Protein AF-A0AAW4NAE9-F1 (afdb_monomer)

Radius of gyration: 42.42 Å; Cα contacts (8 Å, |Δi|>4): 43; chains: 1; bounding box: 70×53×104 Å

Organism: NCBI:txid165179

Sequence (166 aa):
MVDNIEHQDKGELVTNCDRFNSLKHSTVRSYAFTEQGVAMLSTILRSETAIRVSIRIMDAFVAMRRFMVTNAEVFQRLSTMEYHQLEMQQHQQETDKRIDEVFRRLDEGNAKPKQGVFYNGQIYDAYTFVSGLIKSAKKRIVLIDNYVDETVLTLVERKSHTFRSI

Secondary structure (DSSP, 8-state):
------TTTTSTTS-S-GGGTT-SS-SS---TTSHHHHHHHHHH---HHHHHHHHHHHHHHHHHHHHHHHTHHHHHHHHHHHHHHHHHHHHHHHHHHHHHHHHHHHHHHTS--SS----TT-HHHHHHHHHHHHHH-SS-EEE--S---HHHHHHHHTS-S-EEE-

pLDDT: mean 76.43, std 14.94, range [35.16, 93.5]

Mean predicted aligned error: 18.59 Å

Foldseek 3Di:
DDDPPDPPPPPPPDDDDVVCPVPPDDPDDDPCLPLVNLVVVCVVDDDPVSVVVSVVSNVVVVVVVCVCVVCVVVVVVVVVVVVVVVVVVVVVVVVVVVVVVVVVVVVVVPPPPPDDDDDPPPVVVVLVVVLVVLVPDDDADEDDDPDDDPVNVVSNVVDDDDYDYD

Structure (mmCIF, N/CA/C/O backbone):
data_AF-A0AAW4NAE9-F1
#
_entry.id   AF-A0AAW4NAE9-F1
#
loop_
_atom_site.group_PDB
_atom_site.id
_atom_site.type_symbol
_atom_site.label_atom_id
_atom_site.label_alt_id
_atom_site.label_comp_id
_atom_site.label_asym_id
_atom_site.label_entity_id
_atom_site.label_seq_id
_atom_site.pdbx_PDB_ins_code
_atom_site.Cartn_x
_atom_site.Cartn_y
_atom_site.Cartn_z
_atom_site.occupancy
_atom_site.B_iso_or_equiv
_atom_site.auth_seq_id
_atom_site.auth_comp_id
_atom_site.auth_asym_id
_atom_site.auth_atom_id
_atom_site.pdbx_PDB_model_num
ATOM 1 N N . MET A 1 1 ? 14.616 17.924 6.876 1.00 35.16 1 MET A N 1
ATOM 2 C CA . MET A 1 1 ? 15.568 18.555 5.945 1.00 35.16 1 MET A CA 1
ATOM 3 C C . MET A 1 1 ? 15.094 18.196 4.548 1.00 35.16 1 MET A C 1
ATOM 5 O O . MET A 1 1 ? 15.427 17.137 4.040 1.00 35.16 1 MET A O 1
ATOM 9 N N . VAL A 1 2 ? 14.138 18.978 4.050 1.00 36.56 2 VAL A N 1
ATOM 10 C CA . VAL A 1 2 ? 13.490 18.806 2.745 1.00 36.56 2 VAL A CA 1
ATOM 11 C C . VAL A 1 2 ? 13.611 20.177 2.107 1.00 36.56 2 VAL A C 1
ATOM 13 O O . VAL A 1 2 ? 12.842 21.072 2.446 1.00 36.56 2 VAL A O 1
ATOM 16 N N . ASP A 1 3 ? 14.654 20.368 1.309 1.00 44.38 3 ASP A N 1
ATOM 17 C CA . ASP A 1 3 ? 14.875 21.645 0.648 1.00 44.38 3 ASP A CA 1
ATOM 18 C C . ASP A 1 3 ? 13.983 21.729 -0.591 1.00 44.38 3 ASP A C 1
ATOM 20 O O . ASP A 1 3 ? 14.026 20.886 -1.490 1.00 44.38 3 ASP A O 1
ATOM 24 N N . ASN A 1 4 ? 13.143 22.765 -0.576 1.00 44.31 4 ASN A N 1
ATOM 25 C CA . ASN A 1 4 ? 12.468 23.349 -1.723 1.00 44.31 4 ASN A CA 1
ATOM 26 C C . ASN A 1 4 ? 13.500 23.604 -2.827 1.00 44.31 4 ASN A C 1
ATOM 28 O O . ASN A 1 4 ? 14.261 24.566 -2.747 1.00 44.31 4 ASN A O 1
ATOM 32 N N . ILE A 1 5 ? 13.505 22.786 -3.877 1.00 53.72 5 ILE A N 1
ATOM 33 C CA . ILE A 1 5 ? 14.176 23.161 -5.122 1.00 53.72 5 ILE A CA 1
ATOM 34 C C . ILE A 1 5 ? 13.211 24.080 -5.867 1.00 53.72 5 ILE A C 1
ATOM 36 O O . ILE A 1 5 ? 12.229 23.644 -6.474 1.00 53.72 5 ILE A O 1
ATOM 40 N N . GLU A 1 6 ? 13.466 25.375 -5.707 1.00 48.19 6 GLU A N 1
ATOM 41 C CA . GLU A 1 6 ? 12.762 26.474 -6.345 1.00 48.19 6 GLU A CA 1
ATOM 42 C C . GLU A 1 6 ? 12.695 26.321 -7.868 1.00 48.19 6 GLU A C 1
ATOM 44 O O . GLU A 1 6 ? 13.576 25.799 -8.547 1.00 48.19 6 GLU A O 1
ATOM 49 N N . HIS A 1 7 ? 11.600 26.848 -8.403 1.00 52.97 7 HIS A N 1
ATOM 50 C CA . HIS A 1 7 ? 11.181 26.874 -9.799 1.00 52.97 7 HIS A CA 1
ATOM 51 C C . HIS A 1 7 ? 12.111 27.646 -10.772 1.00 52.97 7 HIS A C 1
ATOM 53 O O . HIS A 1 7 ? 11.661 28.006 -11.862 1.00 52.97 7 HIS A O 1
ATOM 59 N N . GLN A 1 8 ? 13.375 27.909 -10.427 1.00 46.94 8 GLN A N 1
ATOM 60 C CA . GLN A 1 8 ? 14.266 28.793 -11.193 1.00 46.94 8 GLN A CA 1
ATOM 61 C C . GLN A 1 8 ? 15.059 28.103 -12.319 1.00 46.94 8 GLN A C 1
ATOM 63 O O . GLN A 1 8 ? 15.315 28.734 -13.341 1.00 46.94 8 GLN A O 1
ATOM 68 N N . ASP A 1 9 ? 15.321 26.797 -12.237 1.00 46.34 9 ASP A N 1
ATOM 69 C CA . ASP A 1 9 ? 16.264 26.132 -13.162 1.00 46.34 9 ASP A CA 1
ATOM 70 C C . ASP A 1 9 ? 15.646 25.584 -14.463 1.00 46.34 9 ASP A C 1
ATOM 72 O O . ASP A 1 9 ? 16.323 24.977 -15.293 1.00 46.34 9 ASP A O 1
ATOM 76 N N . LYS A 1 10 ? 14.346 25.794 -14.704 1.00 50.16 10 LYS A N 1
ATOM 77 C CA . LYS A 1 10 ? 13.688 25.291 -15.931 1.00 50.16 10 LYS A CA 1
ATOM 78 C C . LYS A 1 10 ? 13.900 26.178 -17.162 1.00 50.16 10 LYS A C 1
ATOM 80 O O . LYS A 1 10 ? 13.546 25.760 -18.263 1.00 50.16 10 LYS A O 1
ATOM 85 N N . GLY A 1 11 ? 14.429 27.390 -16.986 1.00 48.31 11 GLY A N 1
ATOM 86 C CA . GLY A 1 11 ? 14.621 28.356 -18.071 1.00 48.31 11 GLY A CA 1
ATOM 87 C C . GLY A 1 11 ? 15.892 28.140 -18.892 1.00 48.31 11 GLY A C 1
ATOM 88 O O . GLY A 1 11 ? 15.927 28.516 -20.058 1.00 48.31 11 GLY A O 1
ATOM 89 N N . GLU A 1 12 ? 16.920 27.515 -18.316 1.00 49.78 12 GLU A N 1
ATOM 90 C CA . GLU A 1 12 ? 18.261 27.502 -18.918 1.00 49.78 12 GLU A CA 1
ATOM 91 C C . GLU A 1 12 ? 18.504 26.309 -19.861 1.00 49.78 12 GLU A C 1
ATOM 93 O O . GLU A 1 12 ? 19.394 26.339 -20.707 1.00 49.78 12 GLU A O 1
ATOM 98 N N . LEU A 1 13 ? 17.664 25.270 -19.785 1.00 49.38 13 LEU A N 1
ATOM 99 C CA . LEU A 1 13 ? 17.798 24.053 -20.599 1.00 49.38 13 LEU A CA 1
ATOM 100 C C . LEU A 1 13 ? 17.072 24.110 -21.954 1.00 49.38 13 LEU A C 1
ATOM 102 O O . LEU A 1 13 ? 17.145 23.154 -22.727 1.00 49.38 13 LEU A O 1
ATOM 106 N N . VAL A 1 14 ? 16.393 25.215 -22.278 1.00 45.47 14 VAL A N 1
ATOM 107 C CA . VAL A 1 14 ? 15.708 25.395 -23.567 1.00 45.47 14 VAL A CA 1
ATOM 108 C C . VAL A 1 14 ? 16.379 26.521 -24.351 1.00 45.47 14 VAL A C 1
ATOM 110 O O . VAL A 1 14 ? 15.967 27.671 -24.321 1.00 45.47 14 VAL A O 1
ATOM 113 N N . THR A 1 15 ? 17.465 26.140 -25.021 1.00 48.53 15 THR A N 1
ATOM 114 C CA . THR A 1 15 ? 18.080 26.728 -26.224 1.00 48.53 15 THR A CA 1
ATOM 115 C C . THR A 1 15 ? 17.539 28.076 -26.729 1.00 48.53 15 THR A C 1
ATOM 117 O O . THR A 1 15 ? 16.381 28.173 -27.131 1.00 48.53 15 THR A O 1
ATOM 120 N N . ASN A 1 16 ? 18.461 29.038 -26.869 1.00 50.03 16 ASN A N 1
ATOM 121 C CA . ASN A 1 16 ? 18.455 30.193 -27.781 1.00 50.03 16 ASN A CA 1
ATOM 122 C C . ASN A 1 16 ? 17.677 29.919 -29.087 1.00 50.03 16 ASN A C 1
ATOM 124 O O . ASN A 1 16 ? 18.217 29.377 -30.052 1.00 50.03 16 ASN A O 1
ATOM 128 N N . CYS A 1 17 ? 16.386 30.238 -29.084 1.00 54.44 17 CYS A N 1
ATOM 129 C CA . CYS A 1 17 ? 15.468 30.092 -30.206 1.00 54.44 17 CYS A CA 1
ATOM 130 C C . CYS A 1 17 ? 14.384 31.177 -30.097 1.00 54.44 17 CYS A C 1
ATOM 132 O O . CYS A 1 17 ? 13.198 30.891 -29.924 1.00 54.44 17 CYS A O 1
ATOM 134 N N . ASP A 1 18 ? 14.791 32.441 -30.232 1.00 57.69 18 ASP A N 1
ATOM 135 C CA . ASP A 1 18 ? 13.933 33.631 -30.067 1.00 57.69 18 ASP A CA 1
ATOM 136 C C . ASP A 1 18 ? 12.704 33.658 -31.002 1.00 57.69 18 ASP A C 1
ATOM 138 O O . ASP A 1 18 ? 11.730 34.376 -30.766 1.00 57.69 18 ASP A O 1
ATOM 142 N N . ARG A 1 19 ? 12.714 32.831 -32.058 1.00 53.41 19 ARG A N 1
ATOM 143 C CA . ARG A 1 19 ? 11.634 32.690 -33.048 1.00 53.41 19 ARG A CA 1
ATOM 144 C C . ARG A 1 19 ? 10.390 31.954 -32.520 1.00 53.41 19 ARG A C 1
ATOM 146 O O . ARG A 1 19 ? 9.334 32.072 -33.133 1.00 53.41 19 ARG A O 1
ATOM 153 N N . PHE A 1 20 ? 10.472 31.226 -31.403 1.00 54.12 20 PHE A N 1
ATOM 154 C CA . PHE A 1 20 ? 9.344 30.448 -30.856 1.00 54.12 20 PHE A CA 1
ATOM 155 C C . PHE A 1 20 ? 8.711 31.057 -29.595 1.00 54.12 20 PHE A C 1
ATOM 157 O O . PHE A 1 20 ? 7.967 30.376 -28.894 1.00 54.12 20 PHE A O 1
ATOM 164 N N . ASN A 1 21 ? 8.928 32.347 -29.317 1.00 58.00 21 ASN A N 1
ATOM 165 C CA . ASN A 1 21 ? 8.384 33.010 -28.121 1.00 58.00 21 ASN A CA 1
ATOM 166 C C . ASN A 1 21 ? 6.847 32.912 -27.972 1.00 58.00 21 ASN A C 1
ATOM 168 O O . ASN A 1 21 ? 6.346 32.897 -26.848 1.00 58.00 21 ASN A O 1
ATOM 172 N N . SER A 1 22 ? 6.093 32.797 -29.074 1.00 60.91 22 SER A N 1
ATOM 173 C CA . SER A 1 22 ? 4.632 32.589 -29.058 1.00 60.91 22 SER A CA 1
ATOM 174 C C . SER A 1 22 ? 4.200 31.119 -28.935 1.00 60.91 22 SER A C 1
ATOM 176 O O . SER A 1 22 ? 3.030 30.841 -28.683 1.00 60.91 22 SER A O 1
ATOM 178 N N . LEU A 1 23 ? 5.130 30.174 -29.083 1.00 61.47 23 LEU A N 1
ATOM 179 C CA . LEU A 1 23 ? 4.923 28.727 -29.033 1.00 61.47 23 LEU A CA 1
ATOM 180 C C . LEU A 1 23 ? 5.867 28.137 -27.979 1.00 61.47 23 LEU A C 1
ATOM 182 O O . LEU A 1 23 ? 6.747 27.336 -28.284 1.00 61.47 23 LEU A O 1
ATOM 186 N N . LYS A 1 24 ? 5.678 28.532 -26.710 1.00 57.28 24 LYS A N 1
ATOM 187 C CA . LYS A 1 24 ? 6.427 27.966 -25.567 1.00 57.28 24 LYS A CA 1
ATOM 188 C C . LYS A 1 24 ? 6.302 26.441 -25.468 1.00 57.28 24 LYS A C 1
ATOM 190 O O . LYS A 1 24 ? 7.166 25.789 -24.889 1.00 57.28 24 LYS A O 1
ATOM 195 N N . HIS A 1 25 ? 5.245 25.874 -26.049 1.00 61.31 25 HIS A N 1
ATOM 196 C CA . HIS A 1 25 ? 5.023 24.440 -26.135 1.00 61.31 25 HIS A CA 1
ATOM 197 C C . HIS A 1 25 ? 4.559 24.055 -27.537 1.00 61.31 25 HIS A C 1
ATOM 199 O O . HIS A 1 25 ? 3.775 24.765 -28.167 1.00 61.31 25 HIS A O 1
ATOM 205 N N . SER A 1 26 ? 5.029 22.902 -28.009 1.00 61.78 26 SER A N 1
ATOM 206 C CA . SER A 1 26 ? 4.517 22.297 -29.233 1.00 61.78 26 SER A CA 1
ATOM 207 C C . SER A 1 26 ? 3.073 21.840 -29.014 1.00 61.78 26 SER A C 1
ATOM 209 O O . SER A 1 26 ? 2.805 21.062 -28.099 1.00 61.78 26 SER A O 1
ATOM 211 N N . THR A 1 27 ? 2.153 22.265 -29.883 1.00 68.75 27 THR A N 1
ATOM 212 C CA . THR A 1 27 ? 0.762 21.769 -29.925 1.00 68.75 27 THR A CA 1
ATOM 213 C C . THR A 1 27 ? 0.697 20.273 -30.266 1.00 68.75 27 THR A C 1
ATOM 215 O O . THR A 1 27 ? -0.316 19.619 -30.038 1.00 68.75 27 THR A O 1
ATOM 218 N N . VAL A 1 28 ? 1.787 19.714 -30.807 1.00 69.06 28 VAL A N 1
ATOM 219 C CA . VAL A 1 28 ? 1.905 18.307 -31.205 1.00 69.06 28 VAL A CA 1
ATOM 220 C C . VAL A 1 28 ? 2.945 17.603 -30.337 1.00 69.06 28 VAL A C 1
ATOM 222 O O . VAL A 1 28 ? 4.031 18.131 -30.083 1.00 69.06 28 VAL A O 1
ATOM 225 N N . ARG A 1 29 ? 2.641 16.379 -29.899 1.00 67.75 29 ARG A N 1
ATOM 226 C CA . ARG A 1 29 ? 3.590 15.537 -29.163 1.00 67.75 29 ARG A CA 1
ATOM 227 C C . ARG A 1 29 ? 4.809 15.241 -30.047 1.00 67.75 29 ARG A C 1
ATOM 229 O O . ARG A 1 29 ? 4.655 14.770 -31.169 1.00 67.75 29 ARG A O 1
ATOM 236 N N . SER A 1 30 ? 6.013 15.515 -29.542 1.00 68.31 30 SER A N 1
ATOM 237 C CA . SER A 1 30 ? 7.251 15.238 -30.280 1.00 68.31 30 SER A CA 1
ATOM 238 C C . SER A 1 30 ? 7.430 13.731 -30.480 1.00 68.31 30 SER A C 1
ATOM 240 O O . SER A 1 30 ? 7.468 12.973 -29.511 1.00 68.31 30 SER A O 1
ATOM 242 N N . TYR A 1 31 ? 7.560 13.301 -31.736 1.00 71.56 31 TYR A N 1
ATOM 243 C CA . TYR A 1 31 ? 7.818 11.901 -32.089 1.00 71.56 31 TYR A CA 1
ATOM 244 C C . TYR A 1 31 ? 9.303 11.526 -32.017 1.00 71.56 31 TYR A C 1
ATOM 246 O O . TYR A 1 31 ? 9.619 10.342 -32.104 1.00 71.56 31 TYR A O 1
ATOM 254 N N . ALA A 1 32 ? 10.200 12.498 -31.806 1.00 64.19 32 ALA A N 1
ATOM 255 C CA . ALA A 1 32 ? 11.656 12.323 -31.831 1.00 64.19 32 ALA A CA 1
ATOM 256 C C . ALA A 1 32 ? 12.190 11.287 -30.821 1.00 64.19 32 ALA A C 1
ATOM 258 O O . ALA A 1 32 ? 13.255 10.719 -31.040 1.00 64.19 32 ALA A O 1
ATOM 259 N N . PHE A 1 33 ? 11.439 11.009 -29.750 1.00 70.19 33 PHE A N 1
ATOM 260 C CA . PHE A 1 33 ? 11.829 10.094 -28.667 1.00 70.19 33 PHE A CA 1
ATOM 261 C C . PHE A 1 33 ? 11.050 8.773 -28.661 1.00 70.19 33 PHE A C 1
ATOM 263 O O . PHE A 1 33 ? 11.046 8.049 -27.670 1.00 70.19 33 PHE A O 1
ATOM 270 N N . THR A 1 34 ? 10.357 8.462 -29.754 1.00 81.50 34 THR A N 1
ATOM 271 C CA . THR A 1 34 ? 9.736 7.146 -29.953 1.00 81.50 34 THR A CA 1
ATOM 272 C C . THR A 1 34 ? 10.728 6.195 -30.620 1.00 81.50 34 THR A C 1
ATOM 274 O O . THR A 1 34 ? 11.641 6.665 -31.295 1.00 81.50 34 THR A O 1
ATOM 277 N N . GLU A 1 35 ? 10.533 4.874 -30.509 1.00 78.69 35 GLU 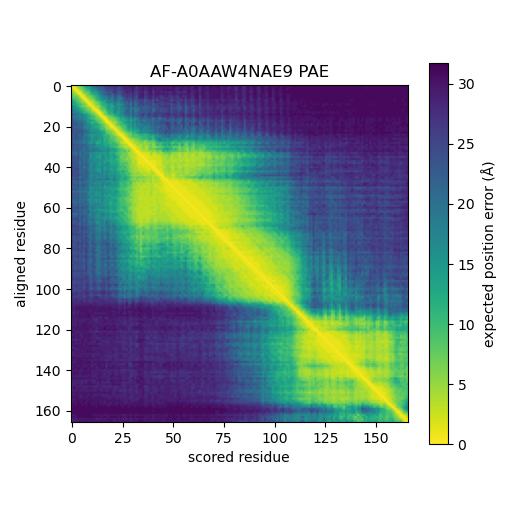A N 1
ATOM 278 C CA . GLU A 1 35 ? 11.341 3.883 -31.256 1.00 78.69 35 GLU A CA 1
ATOM 279 C C . GLU A 1 35 ? 11.462 4.274 -32.740 1.00 78.69 35 GLU A C 1
ATOM 281 O O . GLU A 1 35 ? 12.545 4.280 -33.309 1.00 78.69 35 GLU A O 1
ATOM 286 N N . GLN A 1 36 ? 10.361 4.699 -33.361 1.00 81.38 36 GLN A N 1
ATOM 287 C CA . GLN A 1 36 ? 10.360 5.068 -34.778 1.00 81.38 36 GLN A CA 1
ATOM 288 C C . GLN A 1 36 ? 11.032 6.427 -35.044 1.00 81.38 36 GLN A C 1
ATOM 290 O O . GLN A 1 36 ? 11.689 6.609 -36.068 1.00 81.38 36 GLN A O 1
ATOM 295 N N . GLY A 1 37 ? 10.922 7.379 -34.115 1.00 83.81 37 GLY A N 1
ATOM 296 C CA . GLY A 1 37 ? 11.573 8.687 -34.227 1.00 83.81 37 GLY A CA 1
ATOM 297 C C . GLY A 1 37 ? 13.084 8.633 -34.031 1.00 83.81 37 GLY A C 1
ATOM 298 O O . GLY A 1 37 ? 13.819 9.250 -34.798 1.00 83.81 37 GLY A O 1
ATOM 299 N N . VAL A 1 38 ? 13.562 7.846 -33.065 1.00 83.38 38 VAL A N 1
ATOM 300 C CA . VAL A 1 38 ? 15.001 7.617 -32.867 1.00 83.38 38 VAL A CA 1
ATOM 301 C C . VAL A 1 38 ? 15.578 6.875 -34.074 1.00 83.38 38 VAL A C 1
ATOM 303 O O . VAL A 1 38 ? 16.675 7.205 -34.521 1.00 83.38 38 VAL A O 1
ATOM 306 N N . ALA A 1 39 ? 14.823 5.937 -34.664 1.00 82.19 39 ALA A N 1
ATOM 307 C CA . ALA A 1 39 ? 15.245 5.222 -35.867 1.00 82.19 39 ALA A CA 1
ATOM 308 C C . ALA A 1 39 ? 15.422 6.201 -37.029 1.00 82.19 39 ALA A C 1
ATOM 310 O O . ALA A 1 39 ? 16.475 6.225 -37.661 1.00 82.19 39 ALA A O 1
ATOM 311 N N . MET A 1 40 ? 14.440 7.077 -37.246 1.00 81.56 40 MET A N 1
ATOM 312 C CA . MET A 1 40 ? 14.506 8.118 -38.268 1.00 81.56 40 MET A CA 1
ATOM 313 C C . MET A 1 40 ? 15.704 9.059 -38.064 1.00 81.56 40 MET A C 1
ATOM 315 O O . MET A 1 40 ? 16.461 9.298 -39.003 1.00 81.56 40 MET A O 1
ATOM 319 N N . LEU A 1 41 ? 15.941 9.541 -36.840 1.00 80.38 41 LEU A N 1
ATOM 320 C CA . LEU A 1 41 ? 17.063 10.439 -36.537 1.00 80.38 41 LEU A CA 1
ATOM 321 C C . LEU A 1 41 ? 18.432 9.765 -36.699 1.00 80.38 41 LEU A C 1
ATOM 323 O O . LEU A 1 41 ? 19.379 10.405 -37.161 1.00 80.38 41 LEU A O 1
ATOM 327 N N . SER A 1 42 ? 18.529 8.470 -36.388 1.00 80.56 42 SER A N 1
ATOM 328 C CA . SER A 1 42 ? 19.760 7.692 -36.563 1.00 80.56 42 SER A CA 1
ATOM 329 C C . SER A 1 42 ? 20.213 7.597 -38.025 1.00 80.56 42 SER A C 1
ATOM 331 O O . SER A 1 42 ? 21.406 7.488 -38.283 1.00 80.56 42 SER A O 1
ATOM 333 N N . THR A 1 43 ? 19.289 7.719 -38.990 1.00 80.88 43 THR A N 1
ATOM 334 C CA . THR A 1 43 ? 19.633 7.733 -40.427 1.00 80.88 43 THR A CA 1
ATOM 335 C C . THR A 1 43 ? 20.237 9.060 -40.892 1.00 80.88 43 THR A C 1
ATOM 337 O O . THR A 1 43 ? 20.978 9.096 -41.872 1.00 80.88 43 THR A O 1
ATOM 340 N N . ILE A 1 44 ? 19.938 10.153 -40.184 1.00 86.69 44 ILE A N 1
ATOM 341 C CA . ILE A 1 44 ? 20.379 11.510 -40.526 1.00 86.69 44 ILE A CA 1
ATOM 342 C C . ILE A 1 44 ? 21.741 11.806 -39.883 1.00 86.69 44 ILE A C 1
ATOM 344 O O . ILE A 1 44 ? 22.597 12.458 -40.485 1.00 86.69 44 ILE A O 1
ATOM 348 N N . LEU A 1 45 ? 21.969 11.318 -38.661 1.00 85.38 45 LEU A N 1
ATOM 349 C CA . LEU A 1 45 ? 23.204 11.558 -37.916 1.00 85.38 45 LEU A CA 1
ATOM 350 C C . LEU A 1 45 ? 24.298 10.548 -38.299 1.00 85.38 45 LEU A C 1
ATOM 352 O O . LEU A 1 45 ? 24.194 9.363 -38.004 1.00 85.38 45 LEU A O 1
ATOM 356 N N . ARG A 1 46 ? 25.394 11.028 -38.904 1.00 84.50 46 ARG A N 1
ATOM 357 C CA . ARG A 1 46 ? 26.482 10.177 -39.445 1.00 84.50 46 ARG A CA 1
ATOM 358 C C . ARG A 1 46 ? 27.725 10.061 -38.551 1.00 84.50 46 ARG A C 1
ATOM 360 O O . ARG A 1 46 ? 28.716 9.473 -38.963 1.00 84.50 46 ARG A O 1
ATOM 367 N N . SER A 1 47 ? 27.712 10.654 -37.356 1.00 93.50 47 SER A N 1
ATOM 368 C CA . SER A 1 47 ? 28.842 10.579 -36.418 1.00 93.50 47 SER A CA 1
ATOM 369 C C . SER A 1 47 ? 28.892 9.215 -35.726 1.00 93.50 47 SER A C 1
ATOM 371 O O . SER A 1 47 ? 27.863 8.733 -35.257 1.00 93.50 47 SER A O 1
ATOM 373 N N . GLU A 1 48 ? 30.088 8.644 -35.562 1.00 89.38 48 GLU A N 1
ATOM 374 C CA . GLU A 1 48 ? 30.329 7.401 -34.807 1.00 89.38 48 GLU A CA 1
ATOM 375 C C . GLU A 1 48 ? 29.700 7.419 -33.402 1.00 89.38 48 GLU A C 1
ATOM 377 O O . GLU A 1 48 ? 29.098 6.441 -32.949 1.00 89.38 48 GLU A O 1
ATOM 382 N N . THR A 1 49 ? 29.773 8.563 -32.714 1.00 89.75 49 THR A N 1
ATOM 383 C CA . THR A 1 49 ? 29.154 8.741 -31.394 1.00 89.75 49 THR A CA 1
ATOM 384 C C . THR A 1 49 ? 27.629 8.681 -31.484 1.00 89.75 49 THR A C 1
ATOM 386 O O . THR A 1 49 ? 26.989 8.032 -30.656 1.00 89.75 49 THR A O 1
ATOM 389 N N . ALA A 1 50 ? 27.036 9.309 -32.503 1.00 87.75 50 ALA A N 1
ATOM 390 C CA . ALA A 1 50 ? 25.588 9.336 -32.701 1.00 87.75 50 ALA A CA 1
ATOM 391 C C . ALA A 1 50 ? 25.029 7.959 -33.093 1.00 87.75 50 ALA A C 1
ATOM 393 O O . ALA A 1 50 ? 23.985 7.554 -32.578 1.00 87.75 50 ALA A O 1
ATOM 394 N N . ILE A 1 51 ? 25.750 7.210 -33.932 1.00 86.06 51 ILE A N 1
ATOM 395 C CA . ILE A 1 51 ? 25.400 5.834 -34.311 1.00 86.06 51 ILE A CA 1
ATOM 396 C C . ILE A 1 51 ? 25.390 4.940 -33.063 1.00 86.06 51 ILE A C 1
ATOM 398 O O . ILE A 1 51 ? 24.396 4.269 -32.782 1.00 86.06 51 ILE A O 1
ATOM 402 N N . ARG A 1 52 ? 26.452 4.997 -32.246 1.00 89.81 52 ARG A N 1
ATOM 403 C CA . ARG A 1 52 ? 26.560 4.212 -31.005 1.00 89.81 52 ARG A CA 1
ATOM 404 C C . ARG A 1 52 ? 25.444 4.523 -30.008 1.00 89.81 52 ARG A C 1
ATOM 406 O O . ARG A 1 52 ? 24.889 3.608 -29.403 1.00 89.81 52 ARG A O 1
ATOM 413 N N . VAL A 1 53 ? 25.139 5.804 -29.802 1.00 88.56 53 VAL A N 1
ATOM 414 C CA . VAL A 1 53 ? 24.074 6.230 -28.882 1.00 88.56 53 VAL A CA 1
ATOM 415 C C . VAL A 1 53 ? 22.706 5.773 -29.389 1.00 88.56 53 VAL A C 1
ATOM 417 O O . VAL A 1 53 ? 21.920 5.258 -28.601 1.00 88.56 53 VAL A O 1
ATOM 420 N N . SER A 1 54 ? 22.447 5.870 -30.695 1.00 87.19 54 SER A N 1
ATOM 421 C CA . SER A 1 54 ? 21.178 5.433 -31.290 1.00 87.19 54 SER A CA 1
ATOM 422 C C . SER A 1 54 ? 20.932 3.935 -31.091 1.00 87.19 54 SER A C 1
ATOM 424 O O . SER A 1 54 ? 19.836 3.551 -30.691 1.00 87.19 54 SER A O 1
ATOM 426 N N . ILE A 1 55 ? 21.960 3.096 -31.281 1.00 86.88 55 ILE A N 1
ATOM 427 C CA . ILE A 1 55 ? 21.877 1.646 -31.028 1.00 86.88 55 ILE A CA 1
ATOM 428 C C . ILE A 1 55 ? 21.541 1.373 -29.556 1.00 86.88 55 ILE A C 1
ATOM 430 O O . ILE A 1 55 ? 20.599 0.644 -29.267 1.00 86.88 55 ILE A O 1
ATOM 434 N N . ARG A 1 56 ? 22.234 2.032 -28.617 1.00 90.38 56 ARG A N 1
ATOM 435 C CA . ARG A 1 56 ? 21.968 1.870 -27.176 1.00 90.38 56 ARG A CA 1
ATOM 436 C C . ARG A 1 56 ? 20.550 2.274 -26.780 1.00 90.38 56 ARG A C 1
ATOM 438 O O . ARG A 1 56 ? 19.953 1.637 -25.917 1.00 90.38 56 ARG A O 1
ATOM 445 N N . ILE A 1 57 ? 20.021 3.336 -27.384 1.00 89.25 57 ILE A N 1
ATOM 446 C CA . ILE A 1 57 ? 18.644 3.772 -27.141 1.00 89.25 57 ILE A CA 1
ATOM 447 C C . ILE A 1 57 ? 17.662 2.703 -27.639 1.00 89.25 57 ILE A C 1
ATOM 449 O O . ILE A 1 57 ? 16.734 2.354 -26.911 1.00 89.25 57 ILE A O 1
ATOM 453 N N . MET A 1 58 ? 17.885 2.134 -28.829 1.00 86.88 58 MET A N 1
ATOM 454 C CA . MET A 1 58 ? 17.054 1.035 -29.340 1.00 86.88 58 MET A CA 1
ATOM 455 C C . MET A 1 58 ? 17.106 -0.202 -28.452 1.00 86.88 58 MET A C 1
ATOM 457 O O . MET A 1 58 ? 16.058 -0.751 -28.119 1.00 86.88 58 MET A O 1
ATOM 461 N N . ASP A 1 59 ? 18.299 -0.606 -28.018 1.00 90.81 59 ASP A N 1
ATOM 462 C CA . ASP A 1 59 ? 18.471 -1.747 -27.119 1.00 90.81 59 ASP A CA 1
ATOM 463 C C . ASP A 1 59 ? 17.696 -1.548 -25.809 1.00 90.81 59 ASP A C 1
ATOM 465 O O . ASP A 1 59 ? 17.033 -2.471 -25.331 1.00 90.81 59 ASP A O 1
ATOM 469 N N . ALA A 1 60 ? 17.708 -0.328 -25.260 1.00 92.81 60 ALA A N 1
ATOM 470 C CA . ALA A 1 60 ? 16.938 0.017 -24.069 1.00 92.81 60 ALA A CA 1
ATOM 471 C C . ALA A 1 60 ? 15.421 -0.099 -24.303 1.00 92.81 60 ALA A C 1
ATOM 473 O O . ALA A 1 60 ? 14.719 -0.675 -23.470 1.00 92.81 60 ALA A O 1
ATOM 474 N N . PHE A 1 61 ? 14.903 0.388 -25.435 1.00 89.62 61 PHE A N 1
ATOM 475 C CA . PHE A 1 61 ? 13.480 0.257 -25.769 1.00 89.62 61 PHE A CA 1
ATOM 476 C C . PHE A 1 61 ? 13.052 -1.200 -25.970 1.00 89.62 61 PHE A C 1
ATOM 478 O O . PHE A 1 61 ? 12.028 -1.620 -25.425 1.00 89.62 61 PHE A O 1
ATOM 485 N N . VAL A 1 62 ? 13.865 -2.002 -26.660 1.00 90.56 62 VAL A N 1
ATOM 486 C CA . VAL A 1 62 ? 13.612 -3.438 -26.841 1.00 90.56 62 VAL A CA 1
ATOM 487 C C . VAL A 1 62 ? 13.631 -4.168 -25.497 1.00 90.56 62 VAL A C 1
ATOM 489 O O . VAL A 1 62 ? 12.754 -4.997 -25.238 1.00 90.56 62 VAL A O 1
ATOM 492 N N . ALA A 1 63 ? 14.587 -3.853 -24.620 1.00 93.44 63 ALA A N 1
ATOM 493 C CA . ALA A 1 63 ? 14.658 -4.422 -23.278 1.00 93.44 63 ALA A CA 1
ATOM 494 C C . ALA A 1 63 ? 13.429 -4.053 -22.434 1.00 93.44 63 ALA A C 1
ATOM 496 O O . ALA A 1 63 ? 12.831 -4.938 -21.823 1.00 93.44 63 ALA A O 1
ATOM 497 N N . MET A 1 64 ? 12.997 -2.787 -22.455 1.00 91.81 64 MET A N 1
ATOM 498 C CA . MET A 1 64 ? 11.786 -2.336 -21.759 1.00 91.81 64 MET A CA 1
ATOM 499 C C . MET A 1 64 ? 10.529 -3.031 -22.290 1.00 91.81 64 MET A C 1
ATOM 501 O O . MET A 1 64 ? 9.736 -3.544 -21.504 1.00 91.81 64 MET A O 1
ATOM 505 N N . ARG A 1 65 ? 10.363 -3.125 -23.615 1.00 90.25 65 ARG A N 1
ATOM 506 C CA . ARG A 1 65 ? 9.230 -3.827 -24.234 1.00 90.25 65 ARG A CA 1
ATOM 507 C C . ARG A 1 65 ? 9.194 -5.297 -23.820 1.00 90.25 65 ARG A C 1
ATOM 509 O O . ARG A 1 65 ? 8.142 -5.795 -23.428 1.00 90.25 65 ARG A O 1
ATOM 516 N N . ARG A 1 66 ? 10.339 -5.987 -23.875 1.00 91.88 66 ARG A N 1
ATOM 517 C CA . ARG A 1 66 ? 10.457 -7.381 -23.421 1.00 91.88 66 ARG A CA 1
ATOM 518 C C . ARG A 1 66 ? 10.113 -7.508 -21.942 1.00 91.88 66 ARG A C 1
ATOM 520 O O . ARG A 1 66 ? 9.319 -8.366 -21.592 1.00 91.88 66 ARG A O 1
ATOM 527 N N . PHE A 1 67 ? 10.640 -6.630 -21.093 1.00 93.25 67 PHE A N 1
ATOM 528 C CA . PHE A 1 67 ? 10.338 -6.618 -19.664 1.00 93.25 67 PHE A CA 1
ATOM 529 C C . PHE A 1 67 ? 8.839 -6.440 -19.385 1.00 93.25 67 PHE A C 1
ATOM 531 O O . PHE A 1 67 ? 8.283 -7.184 -18.579 1.00 93.25 67 PHE A O 1
ATOM 538 N N . MET A 1 68 ? 8.176 -5.511 -20.080 1.00 89.00 68 MET A N 1
ATOM 539 C CA . MET A 1 68 ? 6.735 -5.283 -19.941 1.00 89.00 68 MET A CA 1
ATOM 540 C C . MET A 1 68 ? 5.910 -6.498 -20.367 1.00 89.00 68 MET A C 1
ATOM 542 O O . MET A 1 68 ? 4.982 -6.872 -19.661 1.00 89.00 68 MET A O 1
ATOM 546 N N . VAL A 1 69 ? 6.249 -7.125 -21.498 1.00 90.94 69 VAL A N 1
ATOM 547 C CA . VAL A 1 69 ? 5.525 -8.303 -22.002 1.00 90.94 69 VAL A CA 1
ATOM 548 C C . VAL A 1 69 ? 5.754 -9.516 -21.100 1.00 90.94 69 VAL A C 1
ATOM 550 O O . VAL A 1 69 ? 4.794 -10.184 -20.732 1.00 90.94 69 VAL A O 1
ATOM 553 N N . THR A 1 70 ? 6.998 -9.775 -20.692 1.00 91.69 70 THR A N 1
ATOM 554 C CA . THR A 1 70 ? 7.340 -10.906 -19.816 1.00 91.69 70 THR A CA 1
ATOM 555 C C . THR A 1 70 ? 6.673 -10.799 -18.444 1.00 91.69 70 THR A C 1
ATOM 557 O O . THR A 1 70 ? 6.276 -11.814 -17.884 1.00 91.69 70 THR A O 1
ATOM 560 N N . ASN A 1 71 ? 6.521 -9.586 -17.903 1.00 91.62 71 ASN A N 1
ATOM 561 C CA . ASN A 1 71 ? 5.936 -9.363 -16.577 1.00 91.62 71 ASN A CA 1
ATOM 562 C C . ASN A 1 71 ? 4.477 -8.873 -16.628 1.00 91.62 71 ASN A C 1
ATOM 564 O O . ASN A 1 71 ? 3.948 -8.448 -15.603 1.00 91.62 71 ASN A O 1
ATOM 568 N N . ALA A 1 72 ? 3.810 -8.930 -17.786 1.00 89.75 72 ALA A N 1
ATOM 569 C CA . ALA A 1 72 ? 2.458 -8.391 -17.968 1.00 89.75 72 ALA A CA 1
ATOM 570 C C . ALA A 1 72 ? 1.448 -8.968 -16.962 1.00 89.75 72 ALA A C 1
ATOM 572 O O . ALA A 1 72 ? 0.675 -8.226 -16.357 1.00 89.75 72 ALA A O 1
ATOM 573 N N . GLU A 1 73 ? 1.504 -10.281 -16.726 1.00 89.62 73 GLU A N 1
ATOM 574 C CA . GLU A 1 73 ? 0.647 -10.955 -15.747 1.00 89.62 73 GLU A CA 1
ATOM 575 C C . GLU A 1 73 ? 0.932 -10.483 -14.312 1.00 89.62 73 GLU A C 1
ATOM 577 O O . GLU A 1 73 ? 0.008 -10.242 -13.537 1.00 89.62 73 GLU A O 1
ATOM 582 N N . VAL A 1 74 ? 2.207 -10.290 -13.958 1.00 90.44 74 VAL A N 1
ATOM 583 C CA . VAL A 1 74 ? 2.610 -9.784 -12.637 1.00 90.44 74 VAL A CA 1
ATOM 584 C C . VAL A 1 74 ? 2.077 -8.370 -12.425 1.00 90.44 74 VAL A C 1
ATOM 586 O O . VAL A 1 74 ? 1.525 -8.088 -11.364 1.00 90.44 74 VAL A O 1
ATOM 589 N N . PHE A 1 75 ? 2.170 -7.501 -13.435 1.00 91.31 75 PHE A N 1
ATOM 590 C CA . PHE A 1 75 ? 1.613 -6.150 -13.362 1.00 91.31 75 PHE A CA 1
ATOM 591 C C . PHE A 1 75 ? 0.095 -6.157 -13.203 1.00 91.31 75 PHE A C 1
ATOM 593 O O . PHE A 1 75 ? -0.424 -5.433 -12.359 1.00 91.31 75 PHE A O 1
ATOM 600 N N . GLN A 1 76 ? -0.615 -7.014 -13.939 1.00 88.31 76 GLN A N 1
ATOM 601 C CA . GLN A 1 76 ? -2.062 -7.152 -13.784 1.00 88.31 76 GLN A CA 1
ATOM 602 C C . GLN A 1 76 ? -2.433 -7.594 -12.362 1.00 88.31 76 GLN A C 1
ATOM 604 O O . GLN A 1 76 ? -3.330 -7.017 -11.746 1.00 88.31 76 GLN A O 1
ATOM 609 N N . ARG A 1 77 ? -1.720 -8.585 -11.813 1.00 91.19 77 ARG A N 1
ATOM 610 C CA . ARG A 1 77 ? -1.944 -9.057 -10.440 1.00 91.19 77 ARG A CA 1
ATOM 611 C C . ARG A 1 77 ? -1.636 -7.969 -9.412 1.00 91.19 77 ARG A C 1
ATOM 613 O O . ARG A 1 77 ? -2.435 -7.781 -8.498 1.00 91.19 77 ARG A O 1
ATOM 620 N N . LEU A 1 78 ? -0.551 -7.215 -9.583 1.00 91.88 78 LEU A N 1
ATOM 621 C CA . LEU A 1 78 ? -0.223 -6.074 -8.723 1.00 91.88 78 LEU A CA 1
ATOM 622 C C . LEU A 1 78 ? -1.340 -5.027 -8.725 1.00 91.88 78 LEU A C 1
ATOM 624 O O . LEU A 1 78 ? -1.804 -4.658 -7.652 1.00 91.88 78 LEU A O 1
ATOM 628 N N . SER A 1 79 ? -1.854 -4.633 -9.893 1.00 88.12 79 SER A N 1
ATOM 629 C CA . SER A 1 79 ? -2.965 -3.675 -9.973 1.00 88.12 79 SER A CA 1
ATOM 630 C C . SER A 1 79 ? -4.225 -4.174 -9.257 1.00 88.12 79 SER A C 1
ATOM 632 O O . SER A 1 79 ? -4.896 -3.404 -8.572 1.00 88.12 79 SER A O 1
ATOM 634 N N . THR A 1 80 ? -4.544 -5.470 -9.360 1.00 88.75 80 THR A N 1
ATOM 635 C CA . THR A 1 80 ? -5.679 -6.043 -8.613 1.00 88.75 80 THR A CA 1
ATOM 636 C C . THR A 1 80 ? -5.435 -6.072 -7.104 1.00 88.75 80 THR A C 1
ATOM 638 O O . THR A 1 80 ? -6.348 -5.803 -6.327 1.00 88.75 80 THR A O 1
ATOM 641 N N . MET A 1 81 ? -4.204 -6.360 -6.671 1.00 89.25 81 MET A N 1
ATOM 642 C CA . MET A 1 81 ? -3.837 -6.362 -5.255 1.00 89.25 81 MET A CA 1
ATOM 643 C C . MET A 1 81 ? -3.885 -4.957 -4.656 1.00 89.25 81 MET A C 1
ATOM 645 O O . MET A 1 81 ? -4.425 -4.794 -3.567 1.00 89.25 81 MET A O 1
ATOM 649 N N . GLU A 1 82 ? -3.388 -3.946 -5.373 1.00 90.88 82 GLU A N 1
ATOM 650 C CA . GLU A 1 82 ? -3.473 -2.540 -4.963 1.00 90.88 82 GLU A CA 1
ATOM 651 C C . GLU A 1 82 ? -4.929 -2.107 -4.767 1.00 90.88 82 GLU A C 1
ATOM 653 O O . GLU A 1 82 ? -5.264 -1.511 -3.743 1.00 90.88 82 GLU A O 1
ATOM 658 N N . TYR A 1 83 ? -5.811 -2.471 -5.703 1.00 91.19 83 TYR A N 1
ATOM 659 C CA . TYR A 1 83 ? -7.243 -2.196 -5.589 1.00 91.19 83 TYR A CA 1
ATOM 660 C C . TYR A 1 83 ? -7.852 -2.832 -4.330 1.00 91.19 83 TYR A C 1
ATOM 662 O O . TYR A 1 83 ? -8.455 -2.137 -3.511 1.00 91.19 83 TYR A O 1
ATOM 670 N N . HIS A 1 84 ? -7.642 -4.137 -4.128 1.00 89.50 84 HIS A N 1
ATOM 671 C CA . HIS A 1 84 ? -8.172 -4.838 -2.956 1.00 89.50 84 HIS A CA 1
ATOM 672 C C . HIS A 1 84 ? -7.586 -4.322 -1.640 1.00 89.50 84 HIS A C 1
ATOM 674 O O . HIS A 1 84 ? -8.277 -4.288 -0.624 1.00 89.50 84 HIS A O 1
ATOM 680 N N . GLN A 1 85 ? -6.321 -3.905 -1.629 1.00 90.31 85 GLN A N 1
ATOM 681 C CA . GLN A 1 85 ? -5.690 -3.352 -0.437 1.00 90.31 85 GLN A CA 1
ATOM 682 C C . GLN A 1 85 ? -6.309 -2.007 -0.039 1.00 90.31 85 GLN A C 1
ATOM 684 O O . GLN A 1 85 ? -6.534 -1.778 1.150 1.00 90.31 85 GLN A O 1
ATOM 689 N N . LEU A 1 86 ? -6.631 -1.147 -1.009 1.00 90.44 86 LEU A N 1
ATOM 690 C CA . LEU A 1 86 ? -7.337 0.111 -0.755 1.00 90.44 86 LEU A CA 1
ATOM 691 C C . LEU A 1 86 ? -8.752 -0.131 -0.213 1.00 90.44 86 LEU A C 1
ATOM 693 O O . LEU A 1 86 ? -9.154 0.508 0.758 1.00 90.44 86 LEU A O 1
ATOM 697 N N . GLU A 1 87 ? -9.483 -1.079 -0.797 1.00 90.94 87 GLU A N 1
ATOM 698 C CA . GLU A 1 87 ? -10.825 -1.467 -0.347 1.00 90.94 87 GLU A CA 1
ATOM 699 C C . GLU A 1 87 ? -10.801 -2.020 1.090 1.00 90.94 87 GLU A C 1
ATOM 701 O O . GLU A 1 87 ? -11.564 -1.579 1.952 1.00 90.94 87 GLU A O 1
ATOM 706 N N . MET A 1 88 ? -9.856 -2.915 1.398 1.00 88.50 88 MET A N 1
ATOM 707 C 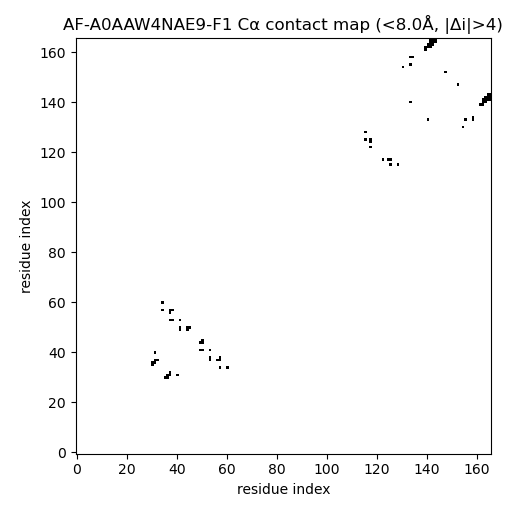CA . MET A 1 88 ? -9.686 -3.449 2.753 1.00 88.50 88 MET A CA 1
ATOM 708 C C . MET A 1 88 ? -9.341 -2.363 3.776 1.00 88.50 88 MET A C 1
ATOM 710 O O . MET A 1 88 ? -9.870 -2.394 4.885 1.00 88.50 88 MET A O 1
ATOM 714 N N . GLN A 1 89 ? -8.488 -1.394 3.429 1.00 89.69 89 GLN A N 1
ATOM 715 C CA . GLN A 1 89 ? -8.166 -0.280 4.328 1.00 89.69 89 GLN A CA 1
ATOM 716 C C . GLN A 1 89 ? -9.396 0.575 4.644 1.00 89.69 89 GLN A C 1
ATOM 718 O O . GLN A 1 89 ? -9.578 0.976 5.793 1.00 89.69 89 GLN A O 1
ATOM 723 N N . GLN A 1 90 ? -10.264 0.825 3.661 1.00 88.38 90 GLN A N 1
ATOM 724 C CA . GLN A 1 90 ? -11.514 1.555 3.891 1.00 88.38 90 GLN A CA 1
ATOM 725 C C . GLN A 1 90 ? -12.444 0.785 4.832 1.00 88.38 90 GLN A C 1
ATOM 727 O O . GLN A 1 90 ? -12.948 1.355 5.801 1.00 88.38 90 GLN A O 1
ATOM 732 N N . HIS A 1 91 ? -12.620 -0.518 4.600 1.00 88.50 91 HIS A N 1
ATOM 733 C CA . HIS A 1 91 ? -13.439 -1.357 5.472 1.00 88.50 91 HIS A CA 1
ATOM 734 C C . HIS A 1 91 ? -12.885 -1.457 6.894 1.00 88.50 91 HIS A C 1
ATOM 736 O O . HIS A 1 91 ? -13.666 -1.437 7.845 1.00 88.50 91 HIS A O 1
ATOM 742 N N . GLN A 1 92 ? -11.562 -1.524 7.064 1.00 87.31 92 GLN A N 1
ATOM 743 C CA . GLN A 1 92 ? -10.930 -1.504 8.387 1.00 87.31 92 GLN A CA 1
ATOM 744 C C . GLN A 1 92 ? -11.215 -0.188 9.112 1.00 87.31 92 GLN A C 1
ATOM 746 O O . GLN A 1 92 ? -11.701 -0.217 10.236 1.00 87.31 92 GLN A O 1
ATOM 751 N N . GLN A 1 93 ? -11.041 0.959 8.447 1.00 89.25 93 GLN A N 1
ATOM 752 C CA . GLN A 1 93 ? -11.349 2.263 9.045 1.00 89.25 93 GLN A CA 1
ATOM 753 C C . GLN A 1 93 ? -12.820 2.400 9.449 1.00 89.25 93 GLN A C 1
ATOM 755 O O . GLN A 1 93 ? -13.134 3.004 10.474 1.00 89.25 93 GLN A O 1
ATOM 760 N N . GLU A 1 94 ? -13.742 1.882 8.638 1.00 89.88 94 GLU A N 1
ATOM 761 C CA . GLU A 1 94 ? -15.161 1.901 8.987 1.00 89.88 94 GLU A CA 1
ATOM 762 C C . GLU A 1 94 ? -15.470 0.956 10.155 1.00 89.88 94 GLU A C 1
ATOM 764 O O . GLU A 1 94 ? -16.257 1.298 11.039 1.00 89.88 94 GLU A O 1
ATOM 769 N N . THR A 1 95 ? -14.829 -0.211 10.186 1.00 86.94 95 THR A N 1
ATOM 770 C CA . THR A 1 95 ? -14.994 -1.192 11.262 1.00 86.94 95 THR A CA 1
ATOM 771 C C . THR A 1 95 ? -14.468 -0.652 12.587 1.00 86.94 95 THR A C 1
ATOM 773 O O . THR A 1 95 ? -15.188 -0.727 13.579 1.00 86.94 95 THR A O 1
ATOM 776 N N . ASP A 1 96 ? -13.291 -0.027 12.598 1.00 90.38 96 ASP A N 1
ATOM 777 C CA . ASP A 1 96 ? -12.711 0.591 13.795 1.00 90.38 96 ASP A CA 1
ATOM 778 C C . ASP A 1 96 ? -13.642 1.668 14.366 1.00 90.38 96 ASP A C 1
ATOM 780 O O . ASP A 1 96 ? -13.946 1.656 15.556 1.00 90.38 96 ASP A O 1
ATOM 784 N N . LYS A 1 97 ? -14.226 2.522 13.512 1.00 90.94 97 LYS A N 1
ATOM 785 C CA . LYS A 1 97 ? -15.228 3.515 13.947 1.00 90.94 97 LYS A CA 1
ATOM 786 C C . LYS A 1 97 ? -16.455 2.874 14.591 1.00 90.94 97 LYS A C 1
ATOM 788 O O . LYS A 1 97 ? -16.964 3.379 15.589 1.00 90.94 97 LYS A O 1
ATOM 793 N N . ARG A 1 98 ? -16.959 1.781 14.008 1.00 88.88 98 ARG A N 1
ATOM 794 C CA . ARG A 1 98 ? -18.108 1.045 14.562 1.00 88.88 98 ARG A CA 1
ATOM 795 C C . ARG A 1 98 ? -17.755 0.411 15.905 1.00 88.88 98 ARG A C 1
ATOM 797 O O . ARG A 1 98 ? -18.580 0.424 16.813 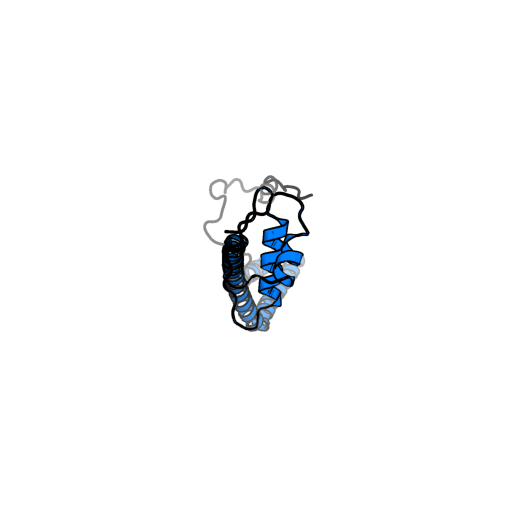1.00 88.88 98 ARG A O 1
ATOM 804 N N . ILE A 1 99 ? -16.544 -0.123 16.038 1.00 91.56 99 ILE A N 1
ATOM 805 C CA . ILE A 1 99 ? -16.034 -0.699 17.283 1.00 91.56 99 ILE A CA 1
ATOM 806 C C . ILE A 1 99 ? -15.932 0.379 18.369 1.00 91.56 99 ILE A C 1
ATOM 808 O O . ILE A 1 99 ? -16.474 0.188 19.457 1.00 91.56 99 ILE A O 1
ATOM 812 N N . ASP A 1 100 ? -15.333 1.531 18.064 1.00 89.00 100 ASP A N 1
ATOM 813 C CA . ASP A 1 100 ? -15.240 2.668 18.987 1.00 89.00 100 ASP A CA 1
ATOM 814 C C . ASP A 1 100 ? -16.625 3.147 19.442 1.00 89.00 100 ASP A C 1
ATOM 816 O O . ASP A 1 100 ? -16.850 3.440 20.619 1.00 89.00 100 ASP A O 1
ATOM 820 N N . GLU A 1 101 ? -17.593 3.188 18.523 1.00 88.31 101 GLU A N 1
ATOM 821 C CA . GLU A 1 101 ? -18.969 3.541 18.852 1.00 88.31 101 GLU A CA 1
ATOM 822 C C . GLU A 1 101 ? -19.614 2.527 19.808 1.00 88.31 101 GLU A C 1
ATOM 824 O O . GLU A 1 101 ? -20.289 2.924 20.764 1.00 88.31 101 GLU A O 1
ATOM 829 N N . VAL A 1 102 ? -19.405 1.229 19.578 1.00 87.69 102 VAL A N 1
ATOM 830 C CA . VAL A 1 102 ? -19.891 0.169 20.471 1.00 87.69 102 VAL A CA 1
ATOM 831 C C . VAL A 1 102 ? -19.262 0.308 21.856 1.00 87.69 102 VAL A C 1
ATOM 833 O O . VAL A 1 102 ? -19.993 0.277 22.848 1.00 87.69 102 VAL A O 1
ATOM 836 N N . PHE A 1 103 ? -17.947 0.525 21.943 1.00 85.94 103 PHE A N 1
ATOM 837 C CA . PHE A 1 103 ? -17.265 0.728 23.221 1.00 85.94 103 PHE A CA 1
ATOM 838 C C . PHE A 1 103 ? -17.787 1.956 23.968 1.00 85.94 103 PHE A C 1
ATOM 840 O O . PHE A 1 103 ? -18.097 1.853 25.154 1.00 85.94 103 PHE A O 1
ATOM 847 N N . ARG A 1 104 ? -18.010 3.080 23.276 1.00 83.44 104 ARG A N 1
ATOM 848 C CA . ARG A 1 104 ? -18.597 4.283 23.884 1.00 83.44 104 ARG A CA 1
ATOM 849 C C . ARG A 1 104 ? -19.974 4.012 24.498 1.00 83.44 104 ARG A C 1
ATOM 851 O O . ARG A 1 104 ? -20.243 4.440 25.617 1.00 83.44 104 ARG A O 1
ATOM 858 N N . ARG A 1 105 ? -20.844 3.278 23.796 1.00 81.50 105 ARG A N 1
ATOM 859 C CA . ARG A 1 105 ? -22.179 2.909 24.308 1.00 81.50 105 ARG A CA 1
ATOM 860 C C . ARG A 1 105 ? -22.101 1.970 25.516 1.00 81.50 105 ARG A C 1
ATOM 862 O O . ARG A 1 105 ? -22.929 2.071 26.418 1.00 81.50 105 ARG A O 1
ATOM 869 N N . LEU A 1 106 ? -21.126 1.061 25.539 1.00 78.38 106 LEU A N 1
ATOM 870 C CA . LEU A 1 106 ? -20.893 0.168 26.678 1.00 78.38 106 LEU A CA 1
ATOM 871 C C . LEU A 1 106 ? -20.385 0.935 27.907 1.00 78.38 106 LEU A C 1
ATOM 873 O O . LEU A 1 106 ? -20.858 0.681 29.014 1.00 78.38 106 LEU A O 1
ATOM 877 N N . ASP A 1 107 ? -19.497 1.913 27.722 1.00 75.44 107 ASP A N 1
ATOM 878 C CA . ASP A 1 107 ? -19.009 2.766 28.811 1.00 75.44 107 ASP A CA 1
ATOM 879 C C . ASP A 1 107 ? -20.102 3.675 29.388 1.00 75.44 107 ASP A C 1
ATOM 881 O O . ASP A 1 107 ? -20.189 3.843 30.606 1.00 75.44 107 ASP A O 1
ATOM 885 N N . GLU A 1 108 ? -21.004 4.192 28.550 1.00 68.38 108 GLU A N 1
ATOM 886 C CA . GLU A 1 108 ? -22.193 4.931 29.000 1.00 68.38 108 GLU A CA 1
ATOM 887 C C . GLU A 1 108 ? -23.147 4.045 29.839 1.00 68.38 108 GLU A C 1
ATOM 889 O O . GLU A 1 108 ? -23.832 4.540 30.739 1.00 68.38 108 GLU A O 1
ATOM 894 N N . GLY A 1 109 ? -23.146 2.725 29.610 1.00 59.16 109 GLY A N 1
ATOM 895 C CA . GLY A 1 109 ? -23.890 1.726 30.387 1.00 59.16 109 GLY A CA 1
ATOM 896 C C . GLY A 1 109 ? -23.207 1.258 31.682 1.00 59.16 109 GLY A C 1
ATOM 897 O O . GLY A 1 109 ? -23.862 0.638 32.519 1.00 59.16 109 GLY A O 1
ATOM 898 N N . ASN A 1 110 ? -21.926 1.585 31.892 1.00 54.78 110 ASN A N 1
ATOM 899 C CA . ASN A 1 110 ? -21.134 1.195 33.070 1.00 54.78 110 ASN A CA 1
ATOM 900 C C . ASN A 1 110 ? -21.326 2.118 34.290 1.00 54.78 110 ASN A C 1
ATOM 902 O O . ASN A 1 110 ? -20.598 2.025 35.286 1.00 54.78 110 ASN A O 1
ATOM 906 N N . ALA A 1 111 ? -22.328 3.000 34.273 1.00 57.50 111 ALA A N 1
ATOM 907 C CA . ALA A 1 111 ? -22.802 3.617 35.503 1.00 57.50 111 ALA A CA 1
ATOM 908 C C . ALA A 1 111 ? -23.311 2.500 36.424 1.00 57.50 111 ALA A C 1
ATOM 910 O O . ALA A 1 111 ? -24.317 1.866 36.109 1.00 57.50 111 ALA A O 1
ATOM 911 N N . LYS A 1 112 ? -22.603 2.254 37.544 1.00 59.00 112 LYS A N 1
ATOM 912 C CA . LYS A 1 112 ? -22.962 1.230 38.542 1.00 59.00 112 LYS A CA 1
ATOM 913 C C . LYS A 1 112 ? -24.484 1.172 38.680 1.00 59.00 112 LYS A C 1
ATOM 915 O O . LYS A 1 112 ? -25.073 2.199 39.042 1.00 59.00 112 LYS A O 1
ATOM 920 N N . PRO A 1 113 ? -25.119 0.032 38.367 1.00 61.66 113 PRO A N 1
ATOM 921 C CA . PRO A 1 113 ? -26.564 -0.029 38.333 1.00 61.66 113 PRO A CA 1
ATOM 922 C C . PRO A 1 113 ? -27.083 0.379 39.714 1.00 61.66 113 PRO A C 1
ATOM 924 O O . PRO A 1 113 ? -26.671 -0.169 40.736 1.00 61.66 113 PRO A O 1
ATOM 927 N N . LYS A 1 114 ? -27.949 1.402 39.758 1.00 60.62 114 LYS A N 1
ATOM 928 C CA . LYS A 1 114 ? -28.517 1.918 41.020 1.00 60.62 114 LYS A CA 1
ATOM 929 C C . LYS A 1 114 ? -29.350 0.858 41.760 1.00 60.62 114 LYS A C 1
ATOM 931 O O . LYS A 1 114 ? -29.647 1.039 42.934 1.00 60.62 114 LYS A O 1
ATOM 936 N N . GLN A 1 115 ? -29.717 -0.221 41.069 1.00 69.19 115 GLN A N 1
ATOM 937 C CA . GLN A 1 115 ? -30.516 -1.348 41.537 1.00 69.19 115 GLN A CA 1
ATOM 938 C C . GLN A 1 115 ? -30.005 -2.643 40.888 1.00 69.19 115 GLN A C 1
ATOM 940 O O . GLN A 1 115 ? -29.645 -2.625 39.712 1.00 69.19 115 GLN A O 1
ATOM 945 N N . GLY A 1 116 ? -29.975 -3.748 41.633 1.00 73.94 116 GLY A N 1
ATOM 946 C CA . GLY A 1 116 ? -29.568 -5.066 41.140 1.00 73.94 116 GLY A CA 1
ATOM 947 C C . GLY A 1 116 ? -30.645 -6.109 41.429 1.00 73.94 116 GLY A C 1
ATOM 948 O O . GLY A 1 116 ? -31.172 -6.146 42.538 1.00 73.94 116 GLY A O 1
ATOM 949 N N . VAL A 1 117 ? -30.976 -6.933 40.433 1.00 79.12 117 VAL A N 1
ATOM 950 C CA . VAL A 1 117 ? -31.833 -8.118 40.587 1.00 79.12 117 VAL A CA 1
ATOM 951 C C . VAL A 1 117 ? -30.923 -9.338 40.532 1.00 79.12 117 VAL A C 1
ATOM 953 O O . VAL A 1 117 ? -30.150 -9.475 39.588 1.00 79.12 117 VAL A O 1
ATOM 956 N N . PHE A 1 118 ? -31.010 -10.200 41.541 1.00 84.06 118 PHE A N 1
ATOM 957 C CA . PHE A 1 118 ? -30.173 -11.392 41.666 1.00 84.06 118 PHE A CA 1
ATOM 958 C C . PHE A 1 118 ? -31.045 -12.641 41.606 1.00 84.06 118 PHE A C 1
ATOM 960 O O . PHE A 1 118 ? -32.113 -12.691 42.218 1.00 84.06 118 PHE A O 1
ATOM 967 N N . TYR A 1 119 ? -30.591 -13.648 40.865 1.00 83.19 119 TYR A N 1
ATOM 968 C CA . TYR A 1 119 ? -31.279 -14.935 40.762 1.00 83.19 119 TYR A CA 1
ATOM 969 C C . TYR A 1 119 ? -30.816 -15.904 41.855 1.00 83.19 119 TYR A C 1
ATOM 971 O O . TYR A 1 119 ? -29.739 -15.750 42.437 1.00 83.19 119 TYR A O 1
ATOM 979 N N . ASN A 1 120 ? -31.623 -16.935 42.121 1.00 76.00 120 ASN A N 1
ATOM 980 C CA . ASN A 1 120 ? -31.298 -17.949 43.121 1.00 76.00 120 ASN A CA 1
ATOM 981 C C . ASN A 1 120 ? -29.964 -18.642 42.765 1.00 76.00 120 ASN A C 1
ATOM 983 O O . ASN A 1 120 ? -29.837 -19.205 41.680 1.00 76.00 120 ASN A O 1
ATOM 987 N N . GLY A 1 121 ? -28.968 -18.558 43.654 1.00 83.19 121 GLY A N 1
ATOM 988 C CA . GLY A 1 121 ? -27.597 -19.044 43.422 1.00 83.19 121 GLY A CA 1
ATOM 989 C C . GLY A 1 121 ? -26.534 -17.956 43.203 1.00 83.19 121 GLY A C 1
ATOM 990 O O . GLY A 1 121 ? -25.350 -18.237 43.366 1.00 83.19 121 GLY A O 1
ATOM 991 N N . GLN A 1 122 ? -26.912 -16.698 42.942 1.00 84.38 122 GLN A N 1
ATOM 992 C CA . GLN A 1 122 ? -25.978 -15.561 42.811 1.00 84.38 122 GLN A CA 1
ATOM 993 C C . GLN A 1 122 ? -25.641 -14.905 44.165 1.00 84.38 122 GLN A C 1
ATOM 995 O O . GLN A 1 122 ? -25.645 -13.682 44.312 1.00 84.38 122 GLN A O 1
ATOM 1000 N N . ILE A 1 123 ? -25.364 -15.721 45.187 1.00 83.56 123 ILE A N 1
ATOM 1001 C CA . ILE A 1 123 ? -25.187 -15.253 46.576 1.00 83.56 123 ILE A CA 1
ATOM 1002 C C . ILE A 1 123 ? -23.971 -14.322 46.697 1.00 83.56 123 ILE A C 1
ATOM 1004 O O . ILE A 1 123 ? -24.031 -13.288 47.363 1.00 83.56 123 ILE A O 1
ATOM 1008 N N . TYR A 1 124 ? -22.872 -14.664 46.022 1.00 83.81 124 TYR A N 1
ATOM 1009 C CA . TYR A 1 124 ? -21.628 -13.895 46.071 1.00 83.81 124 TYR A CA 1
ATOM 1010 C C . TYR A 1 124 ? -21.772 -12.494 45.458 1.00 83.81 124 TYR A C 1
ATOM 1012 O O . TYR A 1 124 ? -21.321 -11.503 46.045 1.00 83.81 124 TYR A O 1
ATOM 1020 N N . A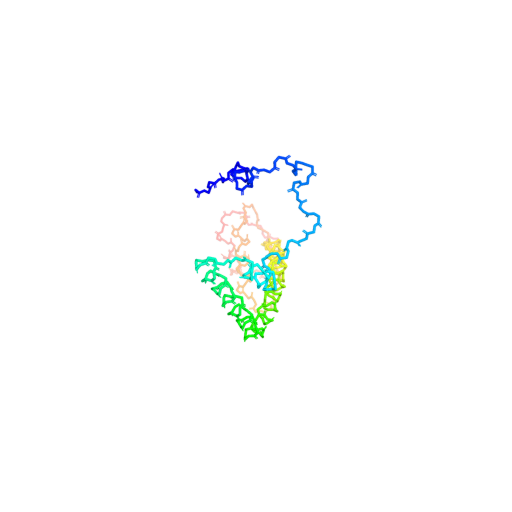SP A 1 125 ? -22.443 -12.399 44.309 1.00 81.06 125 ASP A N 1
ATOM 1021 C CA . ASP A 1 125 ? -22.667 -11.134 43.606 1.00 81.06 125 ASP A CA 1
ATOM 1022 C C . ASP A 1 125 ? -23.615 -10.226 44.398 1.00 81.06 125 ASP A C 1
ATOM 1024 O O . ASP A 1 125 ? -23.329 -9.039 44.582 1.00 81.06 125 ASP A O 1
ATOM 1028 N N . ALA A 1 126 ? -24.688 -10.798 44.959 1.00 85.56 126 ALA A N 1
ATOM 1029 C CA . ALA A 1 126 ? -25.619 -10.087 45.832 1.00 85.56 126 ALA A CA 1
ATOM 1030 C C . ALA A 1 126 ? -24.914 -9.532 47.082 1.00 85.56 126 ALA A C 1
ATOM 1032 O O . ALA A 1 126 ? -25.054 -8.353 47.413 1.00 85.56 126 ALA A O 1
ATOM 1033 N N . TYR A 1 127 ? -24.087 -10.345 47.746 1.00 85.38 127 TYR A N 1
ATOM 1034 C CA . TYR A 1 127 ? -23.322 -9.922 48.919 1.00 85.38 127 TYR A CA 1
ATOM 1035 C C . TYR A 1 127 ? -22.297 -8.826 48.588 1.00 85.38 127 TYR A C 1
ATOM 1037 O O . TYR A 1 127 ? -22.155 -7.838 49.319 1.00 85.38 127 TYR A O 1
ATOM 1045 N N . THR A 1 128 ? -21.592 -8.951 47.462 1.00 84.62 128 THR A N 1
ATOM 1046 C CA . THR A 1 128 ? -20.629 -7.939 47.000 1.00 84.62 128 THR A CA 1
ATOM 1047 C C . THR A 1 128 ? -21.323 -6.606 46.707 1.00 84.62 128 THR A C 1
ATOM 1049 O O . THR A 1 128 ? -20.831 -5.550 47.114 1.00 84.62 128 THR A O 1
ATOM 1052 N N . PHE A 1 129 ? -22.508 -6.646 46.094 1.00 84.94 129 PHE A N 1
ATOM 1053 C CA . PHE A 1 129 ? -23.339 -5.468 45.852 1.00 84.94 129 PHE A CA 1
ATOM 1054 C C . PHE A 1 129 ? -23.826 -4.808 47.151 1.00 84.94 129 PHE A C 1
ATOM 1056 O O . PHE A 1 129 ? -23.593 -3.613 47.359 1.00 84.94 129 PHE A O 1
ATOM 1063 N N . VAL A 1 130 ? -24.437 -5.578 48.060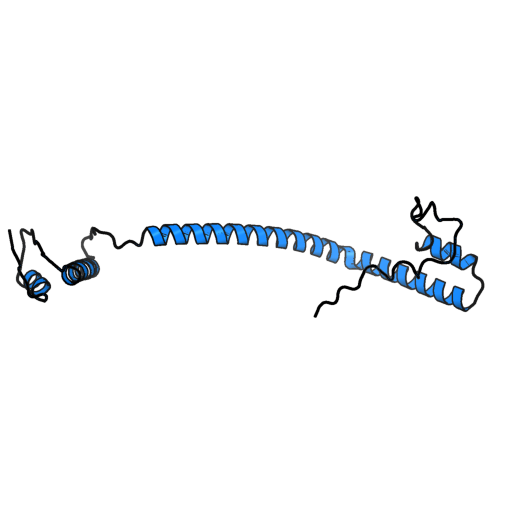 1.00 84.25 130 VAL A N 1
ATOM 1064 C CA . VAL A 1 130 ? -24.951 -5.085 49.352 1.00 84.25 130 VAL A CA 1
ATOM 1065 C C . VAL A 1 130 ? -23.823 -4.519 50.214 1.00 84.25 130 VAL A C 1
ATOM 1067 O O . VAL A 1 130 ? -23.937 -3.409 50.738 1.00 84.25 130 VAL A O 1
ATOM 1070 N N . SER A 1 131 ? -22.687 -5.215 50.310 1.00 83.56 131 SER A N 1
ATOM 1071 C CA . SER A 1 131 ? -21.527 -4.721 51.060 1.00 83.56 131 SER A CA 1
ATOM 1072 C C . SER A 1 131 ? -20.946 -3.435 50.455 1.00 83.56 131 SER A C 1
ATOM 1074 O O . SER A 1 131 ? -20.515 -2.548 51.194 1.00 83.56 131 SER A O 1
ATOM 1076 N N . GLY A 1 132 ? -20.973 -3.286 49.126 1.00 82.56 132 GLY A N 1
ATOM 1077 C CA . GLY A 1 132 ? -20.632 -2.042 48.437 1.00 82.56 132 GLY A CA 1
ATOM 1078 C C . GLY A 1 132 ? -21.585 -0.895 48.788 1.00 82.56 132 GLY A C 1
ATOM 1079 O O . GLY A 1 132 ? -21.128 0.214 49.085 1.00 82.56 132 GLY A O 1
ATOM 1080 N N . LEU A 1 133 ? -22.892 -1.168 48.826 1.00 83.94 133 LEU A N 1
ATOM 1081 C CA . LEU A 1 133 ? -23.925 -0.195 49.181 1.00 83.94 133 LEU A CA 1
ATOM 1082 C C . LEU A 1 133 ? -23.763 0.287 50.631 1.00 83.94 133 LEU A C 1
ATOM 1084 O O . LEU A 1 133 ? -23.664 1.496 50.859 1.00 83.94 133 LEU A O 1
ATOM 1088 N N . ILE A 1 134 ? -23.616 -0.644 51.582 1.00 82.94 134 ILE A N 1
ATOM 1089 C CA . ILE A 1 134 ? -23.374 -0.359 53.007 1.00 82.94 134 ILE A CA 1
ATOM 1090 C C . ILE A 1 134 ? -22.098 0.477 53.187 1.00 82.94 134 ILE A C 1
ATOM 1092 O O . ILE A 1 134 ? -22.106 1.479 53.901 1.00 82.94 134 ILE A O 1
ATOM 1096 N N . LYS A 1 135 ? -21.001 0.127 52.498 1.00 82.06 135 LYS A N 1
ATOM 1097 C CA . LYS A 1 135 ? -19.734 0.881 52.569 1.00 82.06 135 LYS A CA 1
ATOM 1098 C C . LYS A 1 135 ? -19.850 2.302 52.009 1.00 82.06 135 LYS A C 1
ATOM 1100 O O . LYS A 1 135 ? -19.189 3.206 52.524 1.00 82.06 135 LYS A O 1
ATOM 1105 N N . SER A 1 136 ? -20.657 2.496 50.963 1.00 82.75 136 SER A N 1
ATOM 1106 C CA . SER A 1 136 ? -20.846 3.792 50.293 1.00 82.75 136 SER A CA 1
ATOM 1107 C C . SER A 1 136 ? -21.776 4.754 51.046 1.00 82.75 136 SER A C 1
ATOM 1109 O O . SER A 1 136 ? -21.674 5.972 50.875 1.00 82.75 136 SER A O 1
ATOM 1111 N N . ALA A 1 137 ? -22.665 4.231 51.897 1.00 82.38 137 ALA A N 1
ATOM 1112 C CA . ALA A 1 137 ? -23.634 5.0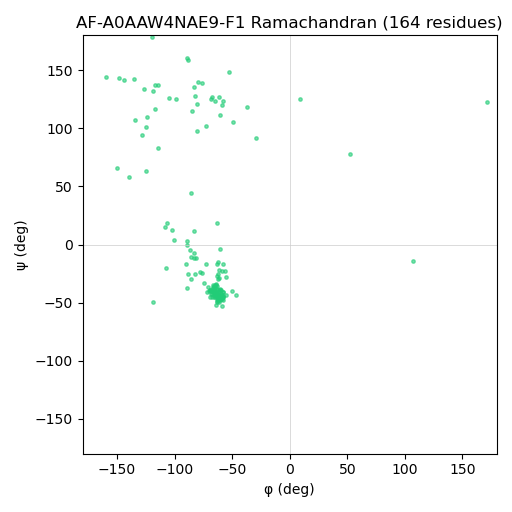21 52.644 1.00 82.38 137 ALA A CA 1
ATOM 1113 C C . ALA A 1 137 ? -22.946 5.903 53.706 1.00 82.38 137 ALA A C 1
ATOM 1115 O O . ALA A 1 137 ? -22.192 5.427 54.553 1.00 82.38 137 ALA A O 1
ATOM 1116 N N . LYS A 1 138 ? -23.212 7.218 53.661 1.00 81.06 138 LYS A N 1
ATOM 1117 C CA . LYS A 1 138 ? -22.610 8.214 54.575 1.00 81.06 138 LYS A CA 1
ATOM 1118 C C . LYS A 1 138 ? -23.566 8.778 55.629 1.00 81.06 138 LYS A C 1
ATOM 1120 O O . LYS A 1 138 ? -23.098 9.369 56.592 1.00 81.06 138 LYS A O 1
ATOM 1125 N N . LYS A 1 139 ? -24.884 8.677 55.413 1.00 81.69 139 LYS A N 1
ATOM 1126 C CA . LYS A 1 139 ? -25.897 9.376 56.232 1.00 81.69 139 LYS A CA 1
ATOM 1127 C C . LYS A 1 139 ? -26.865 8.443 56.957 1.00 81.69 139 LYS A C 1
ATOM 1129 O O . LYS A 1 139 ? -27.114 8.650 58.135 1.00 81.69 139 LYS A O 1
ATOM 1134 N N . ARG A 1 140 ? -27.462 7.478 56.250 1.00 81.00 140 ARG A N 1
ATOM 1135 C CA . ARG A 1 140 ? -28.482 6.572 56.796 1.00 81.00 140 ARG A CA 1
ATOM 1136 C C . ARG A 1 140 ? -28.583 5.310 55.947 1.00 81.00 140 ARG A C 1
ATOM 1138 O O . ARG A 1 140 ? -28.503 5.403 54.724 1.00 81.00 140 ARG A O 1
ATOM 1145 N N . ILE A 1 141 ? -28.828 4.181 56.601 1.00 81.75 141 ILE A N 1
ATOM 1146 C CA . ILE A 1 141 ? -29.239 2.914 55.989 1.00 81.75 141 ILE A CA 1
ATOM 1147 C C . ILE A 1 141 ? -30.618 2.579 56.567 1.00 81.75 141 ILE A C 1
ATOM 1149 O O . ILE A 1 141 ? -30.818 2.704 57.774 1.00 81.75 141 ILE A O 1
ATOM 1153 N N . VAL A 1 142 ? -31.575 2.230 55.708 1.00 83.06 142 VAL A N 1
ATOM 1154 C CA . VAL A 1 142 ? -32.911 1.762 56.108 1.00 83.06 142 VAL A CA 1
ATOM 1155 C C . VAL A 1 142 ? -33.034 0.334 55.599 1.00 83.06 142 VAL A C 1
ATOM 1157 O O . VAL A 1 142 ? -32.948 0.119 54.392 1.00 83.06 142 VAL A O 1
ATOM 1160 N N . LEU A 1 143 ? -33.167 -0.617 56.519 1.00 83.00 143 LEU A N 1
ATOM 1161 C CA . LEU A 1 143 ? -33.373 -2.029 56.216 1.00 83.00 143 LEU A CA 1
ATOM 1162 C C . LEU A 1 143 ? -34.869 -2.320 56.339 1.00 83.00 143 LEU A C 1
ATOM 1164 O O . LEU A 1 143 ? -35.457 -2.004 57.370 1.00 83.00 143 LEU A O 1
ATOM 1168 N N . ILE A 1 144 ? -35.466 -2.867 55.282 1.00 83.94 144 ILE A N 1
ATOM 1169 C CA . ILE A 1 144 ? -36.864 -3.303 55.253 1.00 83.94 144 ILE A CA 1
ATOM 1170 C C . ILE A 1 144 ? -36.826 -4.759 54.818 1.00 83.94 144 ILE A C 1
ATOM 1172 O O . ILE A 1 144 ? -36.617 -5.045 53.640 1.00 83.94 144 ILE A O 1
ATOM 1176 N N . ASP A 1 145 ? -36.954 -5.662 55.779 1.00 82.31 145 ASP A N 1
ATOM 1177 C CA . ASP A 1 145 ? -36.934 -7.097 55.536 1.00 82.31 145 ASP A CA 1
ATOM 117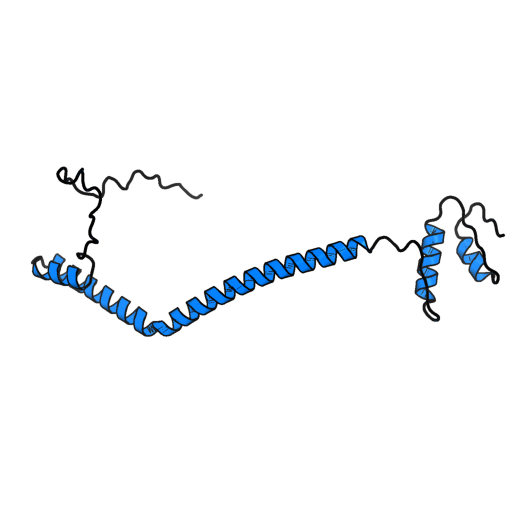8 C C . ASP A 1 145 ? -37.830 -7.788 56.570 1.00 82.31 145 ASP A C 1
ATOM 1180 O O . ASP A 1 145 ? -37.885 -7.384 57.730 1.00 82.31 145 ASP A O 1
ATOM 1184 N N . ASN A 1 146 ? -38.528 -8.833 56.136 1.00 81.00 146 ASN A N 1
ATOM 1185 C CA . ASN A 1 146 ? -39.336 -9.681 57.004 1.00 81.00 146 ASN A CA 1
ATOM 1186 C C . ASN A 1 146 ? -38.510 -10.818 57.644 1.00 81.00 146 ASN A C 1
ATOM 1188 O O . ASN A 1 146 ? -39.057 -11.575 58.442 1.00 81.00 146 ASN A O 1
ATOM 1192 N N . TYR A 1 147 ? -37.229 -10.968 57.284 1.00 75.00 147 TYR A N 1
ATOM 1193 C CA . TYR A 1 147 ? -36.338 -12.069 57.668 1.00 75.00 147 TYR A CA 1
ATOM 1194 C C . TYR A 1 147 ? -34.909 -11.580 57.984 1.00 75.00 147 TYR A C 1
ATOM 1196 O O . TYR A 1 147 ? -33.923 -12.012 57.392 1.00 75.00 147 TYR A O 1
ATOM 1204 N N . VAL A 1 148 ? -34.778 -10.668 58.952 1.00 79.62 148 VAL A N 1
ATOM 1205 C CA . VAL A 1 148 ? -33.464 -10.233 59.459 1.00 79.62 148 VAL A CA 1
ATOM 1206 C C . VAL A 1 148 ? -32.937 -11.228 60.493 1.00 79.62 148 VAL A C 1
ATOM 1208 O O . VAL A 1 148 ? -33.613 -11.507 61.482 1.00 7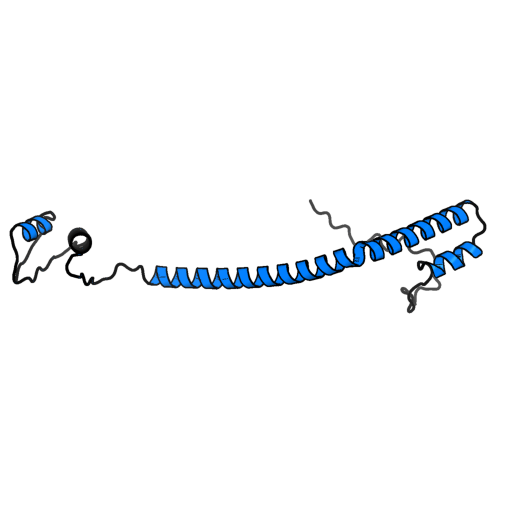9.62 148 VAL A O 1
ATOM 1211 N N . ASP A 1 149 ? -31.706 -11.703 60.305 1.00 80.75 149 ASP A N 1
ATOM 1212 C CA . ASP A 1 149 ? -30.976 -12.524 61.275 1.00 80.75 149 ASP A CA 1
ATOM 1213 C C . ASP A 1 149 ? -29.660 -11.856 61.734 1.00 80.75 149 ASP A C 1
ATOM 1215 O O . ASP A 1 149 ? -29.291 -10.760 61.295 1.00 80.75 149 ASP A O 1
ATOM 1219 N N . GLU A 1 150 ? -28.930 -12.511 62.639 1.00 76.19 150 GLU A N 1
ATOM 1220 C CA . GLU A 1 150 ? -27.651 -12.011 63.165 1.00 76.19 150 GLU A CA 1
ATOM 1221 C C . GLU A 1 150 ? -26.579 -11.840 62.073 1.00 76.19 150 GLU A C 1
ATOM 1223 O O . GLU A 1 150 ? -25.721 -10.955 62.162 1.00 76.19 150 GLU A O 1
ATOM 1228 N N . THR A 1 151 ? -26.633 -12.636 61.004 1.00 76.38 151 THR A N 1
ATOM 1229 C CA . THR A 1 151 ? -25.678 -12.552 59.890 1.00 76.38 151 THR A CA 1
ATOM 1230 C C . THR A 1 151 ? -25.894 -11.281 59.062 1.00 76.38 151 THR A C 1
ATOM 1232 O O . THR A 1 151 ? -24.935 -10.626 58.646 1.00 76.38 151 THR A O 1
ATOM 1235 N N . VAL A 1 152 ? -27.152 -10.863 58.896 1.00 75.69 152 VAL A N 1
ATOM 1236 C CA . VAL A 1 152 ? -27.519 -9.605 58.233 1.00 75.69 152 VAL A CA 1
ATOM 1237 C C . VAL A 1 152 ? -27.137 -8.399 59.095 1.00 75.69 152 VAL A C 1
ATOM 1239 O O . VAL A 1 152 ? -26.625 -7.401 58.581 1.00 75.69 152 VAL A O 1
ATOM 1242 N N . LEU A 1 153 ? -27.325 -8.485 60.415 1.00 75.88 153 LEU A N 1
ATOM 1243 C CA . LEU A 1 153 ? -26.982 -7.402 61.345 1.00 75.88 153 LEU A CA 1
ATOM 1244 C C . LEU A 1 153 ? -25.468 -7.170 61.434 1.00 75.88 153 LEU A C 1
ATOM 1246 O O . LEU A 1 153 ? -25.012 -6.030 61.315 1.00 75.88 153 LEU A O 1
ATOM 1250 N N . THR A 1 154 ? -24.682 -8.242 61.542 1.00 75.88 154 THR A N 1
ATOM 1251 C CA . THR A 1 154 ? -23.208 -8.173 61.573 1.00 75.88 154 THR A CA 1
ATOM 1252 C C . THR A 1 154 ? -22.612 -7.592 60.284 1.00 75.88 154 THR A C 1
ATOM 1254 O O . THR A 1 154 ? -21.580 -6.913 60.318 1.00 75.88 154 THR A O 1
ATOM 1257 N N . LEU A 1 155 ? -23.276 -7.777 59.136 1.00 75.56 155 LEU A N 1
ATOM 1258 C CA . LEU A 1 155 ? -22.880 -7.158 57.868 1.00 75.56 155 LEU A CA 1
ATOM 1259 C C . LEU A 1 155 ? -23.009 -5.622 57.891 1.00 75.56 155 LEU A C 1
ATOM 1261 O O . LEU A 1 155 ? -22.169 -4.921 57.315 1.00 75.56 155 LEU A O 1
ATOM 1265 N N . VAL A 1 156 ? -24.040 -5.094 58.558 1.00 71.94 156 VAL A N 1
ATOM 1266 C CA . VAL A 1 156 ? -24.345 -3.652 58.642 1.00 71.94 156 VAL A CA 1
ATOM 1267 C C . VAL A 1 156 ? -23.581 -2.967 59.784 1.00 71.94 156 VAL A C 1
ATOM 1269 O O . VAL A 1 156 ? -23.198 -1.802 59.659 1.00 71.94 156 VAL A O 1
ATOM 1272 N N . GLU A 1 157 ? -23.281 -3.692 60.863 1.00 68.94 157 GLU A N 1
ATOM 1273 C CA . GLU A 1 157 ? -22.620 -3.188 62.078 1.00 68.94 157 GLU A CA 1
ATOM 1274 C C . GLU A 1 157 ? -21.207 -2.628 61.839 1.00 68.94 157 GLU A C 1
ATOM 1276 O O . GLU A 1 157 ? -20.732 -1.755 62.567 1.00 68.94 157 GLU A O 1
ATOM 1281 N N . ARG A 1 158 ? -20.546 -3.032 60.746 1.00 64.00 158 ARG A N 1
ATOM 1282 C CA . ARG A 1 158 ? -19.201 -2.554 60.369 1.00 64.00 158 ARG A CA 1
ATOM 1283 C C . ARG A 1 158 ? -19.113 -1.034 60.118 1.00 64.00 158 ARG 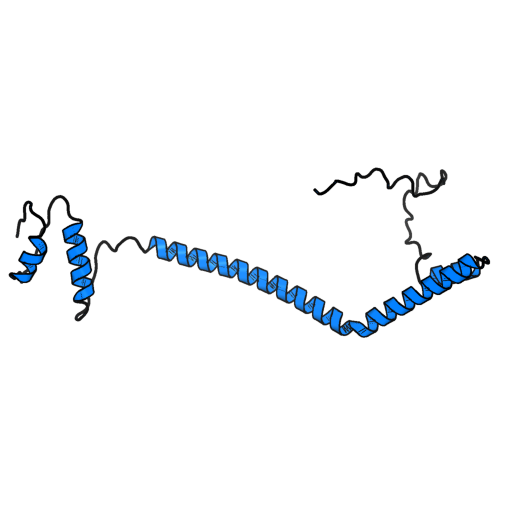A C 1
ATOM 1285 O O . ARG A 1 158 ? -18.017 -0.525 59.872 1.00 64.00 158 ARG A O 1
ATOM 1292 N N . LYS A 1 159 ? -20.228 -0.295 60.182 1.00 59.97 159 LYS A N 1
ATOM 1293 C CA . LYS A 1 159 ? -20.310 1.174 60.168 1.00 59.97 159 LYS A CA 1
ATOM 1294 C C . LYS A 1 159 ? -21.061 1.684 61.408 1.00 59.97 159 LYS A C 1
ATOM 1296 O O . LYS A 1 159 ? -22.279 1.597 61.497 1.00 59.97 159 LYS A O 1
ATOM 1301 N N . SER A 1 160 ? -20.328 2.312 62.327 1.00 51.78 160 SER A N 1
ATOM 1302 C CA . SER A 1 160 ? -20.899 3.064 63.448 1.00 51.78 160 SER A CA 1
ATOM 1303 C C . SER A 1 160 ? -21.496 4.377 62.929 1.00 51.78 160 SER A C 1
ATOM 1305 O O . SER A 1 160 ? -20.741 5.280 62.586 1.00 51.78 160 SER A O 1
ATOM 1307 N N . HIS A 1 161 ? -22.824 4.448 62.772 1.00 51.25 161 HIS A N 1
ATOM 1308 C CA . HIS A 1 161 ? -23.689 5.578 63.165 1.00 51.25 161 HIS A CA 1
ATOM 1309 C C . HIS A 1 161 ? -25.128 5.407 62.632 1.00 51.25 161 HIS A C 1
ATOM 1311 O O . HIS A 1 161 ? -25.365 5.304 61.431 1.00 51.25 161 HIS A O 1
ATOM 1317 N N . THR A 1 162 ? -26.073 5.423 63.577 1.00 53.09 162 THR A N 1
ATOM 1318 C CA . THR A 1 162 ? -27.537 5.557 63.438 1.00 53.09 162 THR A CA 1
ATOM 1319 C C . THR A 1 162 ? -28.218 4.592 62.458 1.00 53.09 162 THR A C 1
ATOM 1321 O O . THR A 1 162 ? -28.632 4.963 61.357 1.00 53.09 162 THR A O 1
ATOM 1324 N N . PHE A 1 163 ? -28.404 3.352 62.913 1.00 56.81 163 PHE A N 1
ATOM 1325 C CA . PHE A 1 163 ? -29.305 2.368 62.311 1.00 56.81 163 PHE A CA 1
ATOM 1326 C C . PHE A 1 163 ? -30.744 2.582 62.812 1.00 56.81 163 PHE A C 1
ATOM 1328 O O . PHE A 1 163 ? -30.960 2.802 64.004 1.00 56.81 163 PHE A O 1
ATOM 1335 N N . ARG A 1 164 ? -31.733 2.529 61.912 1.00 51.84 164 ARG A N 1
ATOM 1336 C CA . ARG A 1 164 ? -33.162 2.546 62.262 1.00 51.84 164 ARG A CA 1
ATOM 1337 C C . ARG A 1 164 ? -33.868 1.454 61.459 1.00 51.84 164 ARG A C 1
ATOM 1339 O O . ARG A 1 164 ? -34.019 1.603 60.249 1.00 51.84 164 ARG A O 1
ATOM 1346 N N . SER A 1 165 ? -34.254 0.377 62.140 1.00 53.09 165 SER A N 1
ATOM 1347 C CA . SER A 1 165 ? -35.133 -0.667 61.601 1.00 53.09 165 SER A CA 1
ATOM 1348 C C . SER A 1 165 ? -36.581 -0.185 61.676 1.00 53.09 165 SER A C 1
ATOM 1350 O O . SER A 1 165 ? -36.944 0.468 62.660 1.00 53.09 165 SER A O 1
ATOM 1352 N N . ILE A 1 166 ? -37.377 -0.466 60.646 1.00 50.34 166 ILE A N 1
ATOM 1353 C CA . ILE A 1 166 ? -38.833 -0.251 60.618 1.00 50.34 166 ILE A CA 1
ATOM 1354 C C . ILE A 1 166 ? -39.482 -1.597 60.341 1.00 50.34 166 ILE A C 1
ATOM 1356 O O . ILE A 1 166 ? -38.936 -2.303 59.466 1.00 50.34 166 ILE A O 1
#

Solvent-accessible surface area (backbone atoms only — not comparable to full-atom values): 10498 Å² total; per-residue (Å²): 142,80,81,83,82,67,90,71,74,74,66,78,79,64,67,100,54,84,89,41,76,92,50,87,61,74,95,58,84,77,54,63,84,38,79,69,28,40,53,57,50,43,74,72,44,84,46,74,68,49,44,53,50,42,52,54,52,50,52,50,51,52,51,50,53,50,52,50,63,74,39,42,67,60,52,53,52,48,56,53,48,54,52,52,53,55,53,50,52,51,51,48,57,54,47,53,53,52,51,53,52,52,50,53,56,52,58,70,62,62,58,76,69,94,68,85,88,75,60,97,85,42,59,67,61,49,48,53,50,52,53,50,52,62,70,69,54,86,79,67,62,76,59,79,69,97,78,80,50,72,72,61,49,61,68,58,60,85,56,94,68,71,84,54,81,108